Protein AF-A0A6F8EMM4-F1 (afdb_monomer)

Foldseek 3Di:
DWDWDFDFDDDDDDDDGDGDGPTAPPPHPLLDCPDPPDLSVLVNVVVVCVVPDDLVQAAEAAEDQDPLCPSVPVCLVVLDPVRPSYVVSDHHHDQVVLLVVLVVLLVLLVCCVPPQCVVPPDLVRSQVPDPDRHGDYHYRYDDLVSHDPSSVVSVVSNVVSVD

Secondary structure (DSSP, 8-state):
-EEEEE-----SS-------EEEEESS-GGGS---TTSTHHHHHHHHHHHHHS-GGGEEEEEEESSSTTSTTTTGGGT--TT-TTBGGGS-B-SHHHHHHHHHHHHHHHHHIIIIISTT-SSHHHHHHH-SSPPPEEEEEEE-GGG--HHHHHHHHHHHTTT-

Radius of gyration: 20.13 Å; Cα contacts (8 Å, |Δi|>4): 191; chains: 1; bounding box: 43×48×57 Å

Mean predicted aligned error: 11.65 Å

Solvent-accessible surface area (backbone atoms only — not comparable to full-atom values): 9804 Å² total; per-residue (Å²): 102,71,45,70,49,83,60,87,85,87,80,81,96,69,98,68,90,72,79,57,67,46,73,39,63,39,74,48,74,77,59,55,87,85,53,88,88,44,60,61,38,62,46,23,51,49,53,50,48,65,74,74,47,65,61,94,44,35,36,36,42,42,36,21,52,72,57,78,34,58,63,52,48,72,50,64,79,62,56,42,92,90,42,74,36,34,48,91,59,50,67,36,45,50,68,68,59,44,28,50,53,34,44,53,52,36,53,51,53,52,51,41,55,69,69,68,38,62,93,42,95,45,71,66,62,42,42,76,75,40,96,78,57,77,60,49,75,45,82,45,78,42,45,76,91,65,51,48,74,69,32,47,52,30,47,54,58,42,53,69,73,77,114

Sequence (163 aa):
MSCGLLEIKGKNGANMDFCLPKVYPFPPKSLYIEHEKDGQFLREMLMRLLSSTPLVQLEVILVDALSLGGIFNLVRRILDKDNDFIYQQKILTESEEIKEALKYLYEYLKVNLQEKLAGFKDFAHYNEIKEDPLPLKALFLSGVDALSSDALYYLEKNHAFWL

Structure (mmCIF, N/CA/C/O backbone):
data_AF-A0A6F8EMM4-F1
#
_entry.id   AF-A0A6F8EMM4-F1
#
loop_
_atom_site.group_PDB
_atom_site.id
_atom_site.type_symbol
_atom_site.label_atom_id
_atom_site.label_alt_id
_atom_site.label_comp_id
_atom_site.label_asym_id
_atom_site.label_entity_id
_atom_site.label_seq_id
_atom_site.pdbx_PDB_ins_code
_atom_site.Cartn_x
_atom_site.Cartn_y
_atom_site.Cartn_z
_atom_site.occupancy
_atom_site.B_iso_or_equiv
_atom_site.auth_seq_id
_atom_site.auth_comp_id
_atom_site.auth_asym_id
_atom_site.auth_atom_id
_atom_site.pdbx_PDB_model_num
ATOM 1 N N . MET A 1 1 ? -2.520 -26.632 -0.656 1.00 45.53 1 MET A N 1
ATOM 2 C CA . MET A 1 1 ? -3.964 -26.759 -0.954 1.00 45.53 1 MET A CA 1
ATOM 3 C C . MET A 1 1 ? -4.124 -26.700 -2.468 1.00 45.53 1 MET A C 1
ATOM 5 O O . MET A 1 1 ? -3.204 -26.260 -3.142 1.00 45.53 1 MET A O 1
ATOM 9 N N . SER A 1 2 ? -5.212 -27.185 -3.049 1.00 40.25 2 SER A N 1
ATOM 10 C CA . SER A 1 2 ? -5.441 -27.065 -4.492 1.00 40.25 2 SER A CA 1
ATOM 11 C C . SER A 1 2 ? -6.771 -26.375 -4.737 1.00 40.25 2 SER A C 1
ATOM 13 O O . SER A 1 2 ? -7.743 -26.640 -4.036 1.00 40.25 2 SER A O 1
ATOM 15 N N . CYS A 1 3 ? -6.795 -25.458 -5.702 1.00 45.66 3 CYS A N 1
ATOM 16 C CA . CYS A 1 3 ? -8.007 -24.749 -6.090 1.00 45.66 3 CYS A CA 1
ATOM 17 C C . CYS A 1 3 ? -8.440 -25.252 -7.470 1.00 45.66 3 CYS A C 1
ATOM 19 O O . CYS A 1 3 ? -7.611 -25.388 -8.374 1.00 45.66 3 CYS A O 1
ATOM 21 N N . GLY A 1 4 ? -9.718 -25.594 -7.611 1.00 46.16 4 GLY A N 1
ATOM 22 C CA . GLY A 1 4 ? -10.294 -26.060 -8.867 1.00 46.16 4 GLY A CA 1
ATOM 23 C C . GLY A 1 4 ? -10.897 -24.896 -9.641 1.00 46.16 4 GLY A C 1
ATOM 24 O O . GLY A 1 4 ? -11.752 -24.194 -9.111 1.00 46.16 4 GLY A O 1
ATOM 25 N N . LEU A 1 5 ? -10.486 -24.707 -10.894 1.00 51.66 5 LEU A N 1
ATOM 26 C CA . LEU A 1 5 ? -11.184 -23.829 -11.837 1.00 51.66 5 LEU A CA 1
ATOM 27 C C . LEU A 1 5 ? -11.939 -24.684 -12.859 1.00 51.66 5 LEU A C 1
ATOM 29 O O . LEU A 1 5 ? -11.403 -25.664 -13.384 1.00 51.66 5 LEU A O 1
ATOM 33 N N . LEU A 1 6 ? -13.190 -24.306 -13.122 1.00 51.50 6 LEU A N 1
ATOM 34 C CA . LEU A 1 6 ? -14.046 -24.911 -14.140 1.00 51.50 6 LEU A CA 1
ATOM 35 C C . LEU A 1 6 ? -13.777 -24.237 -15.487 1.00 51.50 6 LEU A C 1
ATOM 37 O O . LEU A 1 6 ? -14.054 -23.054 -15.663 1.00 51.50 6 LEU A O 1
ATOM 41 N N . GLU A 1 7 ? -13.232 -24.990 -16.440 1.00 51.50 7 GLU A N 1
ATOM 42 C CA . GLU A 1 7 ? -13.067 -24.540 -17.823 1.00 51.50 7 GLU A CA 1
ATOM 43 C C . GLU A 1 7 ? -14.179 -25.150 -18.684 1.00 51.50 7 GLU A C 1
ATOM 45 O O . GLU A 1 7 ? -14.263 -26.369 -18.823 1.00 51.50 7 GLU A O 1
ATOM 50 N N . ILE A 1 8 ? -15.027 -24.307 -19.277 1.00 56.25 8 ILE A N 1
ATOM 51 C CA . ILE A 1 8 ? -16.090 -24.746 -20.188 1.00 56.25 8 ILE A CA 1
ATOM 52 C C . ILE A 1 8 ? -15.510 -24.782 -21.606 1.00 56.25 8 ILE A C 1
ATOM 54 O O . ILE A 1 8 ? -15.295 -23.740 -22.226 1.00 56.25 8 ILE A O 1
ATOM 58 N N . LYS A 1 9 ? -15.240 -25.979 -22.137 1.00 54.12 9 LYS A N 1
ATOM 59 C CA . LYS A 1 9 ? -14.838 -26.161 -23.541 1.00 54.12 9 LYS A CA 1
ATOM 60 C C . LYS A 1 9 ? -16.020 -26.620 -24.384 1.00 54.12 9 LYS A C 1
ATOM 62 O O . LYS A 1 9 ? -16.271 -27.811 -24.507 1.00 54.12 9 LYS A O 1
ATOM 67 N N . GLY A 1 10 ? -16.689 -25.676 -25.037 1.00 54.97 10 GLY A N 1
ATOM 68 C CA . GLY A 1 10 ? -17.642 -25.986 -26.100 1.00 54.97 10 GLY A CA 1
ATOM 69 C C . GLY A 1 10 ? -16.978 -25.910 -27.472 1.00 54.97 10 GLY A C 1
ATOM 70 O O . GLY A 1 10 ? -16.701 -24.81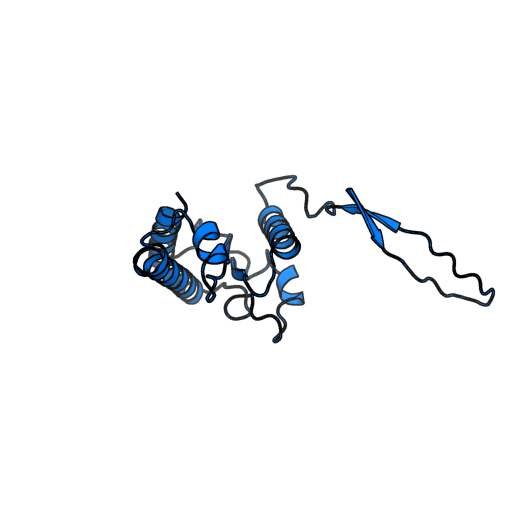0 -27.942 1.00 54.97 10 GLY A O 1
ATOM 71 N N . LYS A 1 11 ? -16.759 -27.048 -28.145 1.00 55.94 11 LYS A N 1
ATOM 72 C CA . LYS A 1 11 ? -16.670 -27.093 -29.615 1.00 55.94 11 LYS A CA 1
ATOM 73 C C . LYS A 1 11 ? -17.229 -28.406 -30.168 1.00 55.94 11 LYS A C 1
ATOM 75 O O . LYS A 1 11 ? -16.683 -29.473 -29.925 1.00 55.94 11 LYS A O 1
ATOM 80 N N . ASN A 1 12 ? -18.247 -28.236 -31.011 1.00 55.06 12 ASN A N 1
ATOM 81 C CA . ASN A 1 12 ? -18.738 -29.150 -32.043 1.00 55.06 12 ASN A CA 1
ATOM 82 C C . ASN A 1 12 ? -19.562 -30.369 -31.579 1.00 55.06 12 ASN A C 1
ATOM 84 O O . ASN A 1 12 ? -19.081 -31.494 -31.533 1.00 55.06 12 ASN A O 1
ATOM 88 N N . GLY A 1 13 ? -20.868 -30.141 -31.398 1.00 51.94 13 GLY A N 1
ATOM 89 C CA . GLY A 1 13 ? -21.909 -31.036 -31.932 1.00 51.94 13 GLY A CA 1
ATOM 90 C C . GLY A 1 13 ? -22.250 -32.330 -31.184 1.00 51.94 13 GLY A C 1
ATOM 91 O O . GLY A 1 13 ? -23.191 -32.999 -31.596 1.00 51.94 13 GLY A O 1
ATOM 92 N N . ALA A 1 14 ? -21.575 -32.671 -30.088 1.00 52.19 14 ALA A N 1
ATOM 93 C CA . ALA A 1 14 ? -21.990 -33.748 -29.187 1.00 52.19 14 ALA A CA 1
ATOM 94 C C . ALA A 1 14 ? -22.045 -33.198 -27.758 1.00 52.19 14 ALA A C 1
ATOM 96 O O . ALA A 1 14 ? -21.020 -32.948 -27.129 1.00 52.19 14 ALA A O 1
ATOM 97 N N . ASN A 1 15 ? -23.261 -32.922 -27.292 1.00 53.12 15 ASN A N 1
ATOM 98 C CA . ASN A 1 15 ? -23.530 -32.176 -26.069 1.00 53.12 15 ASN A CA 1
ATOM 99 C C . ASN A 1 15 ? -23.360 -33.082 -24.835 1.00 53.12 15 ASN A C 1
ATOM 101 O O . ASN A 1 15 ? -24.322 -33.675 -24.355 1.00 53.12 15 ASN A O 1
ATOM 105 N N . MET A 1 16 ? -22.127 -33.229 -24.350 1.00 50.28 16 MET A N 1
ATOM 106 C CA . MET A 1 16 ? -21.860 -33.654 -22.976 1.00 50.28 16 MET A CA 1
ATOM 107 C C . MET A 1 16 ? -20.830 -32.708 -22.362 1.00 50.28 16 MET A C 1
ATOM 109 O O . MET A 1 16 ? -19.656 -32.721 -22.734 1.00 50.28 16 MET A O 1
ATOM 113 N N . ASP A 1 17 ? -21.297 -31.878 -21.431 1.00 49.81 17 ASP A N 1
ATOM 114 C CA . ASP A 1 17 ? -20.483 -30.939 -20.665 1.00 49.81 17 ASP A CA 1
ATOM 115 C C . ASP A 1 17 ? -19.593 -31.708 -19.681 1.00 49.81 17 ASP A C 1
ATOM 117 O O . ASP A 1 17 ? -19.979 -32.014 -18.552 1.00 49.81 17 ASP A O 1
ATOM 121 N N . PHE A 1 18 ? -18.381 -32.063 -20.109 1.00 51.72 18 PHE A N 1
ATOM 122 C CA . PHE A 1 18 ? -17.392 -32.644 -19.207 1.00 51.72 18 PHE A CA 1
ATOM 123 C C . PHE A 1 18 ? -16.663 -31.541 -18.441 1.00 51.72 18 PHE A C 1
ATOM 125 O O . PHE A 1 18 ? -15.698 -30.940 -18.915 1.00 51.72 18 PHE A O 1
ATOM 132 N N . CYS A 1 19 ? -17.117 -31.312 -17.212 1.00 54.72 19 CYS A N 1
ATOM 133 C CA . CYS A 1 19 ? -16.437 -30.496 -16.216 1.00 54.72 19 CYS A CA 1
ATOM 134 C C . CYS A 1 19 ? -15.195 -31.235 -15.701 1.00 54.72 19 CYS A C 1
ATOM 136 O O . CYS A 1 19 ? -15.283 -32.017 -14.755 1.00 54.72 19 CYS A O 1
ATOM 138 N N . LEU A 1 20 ? -14.029 -31.003 -16.307 1.00 56.25 20 LEU A N 1
ATOM 139 C CA . LEU A 1 20 ? -12.764 -31.447 -15.721 1.00 56.25 20 LEU A CA 1
ATOM 140 C C . LEU A 1 20 ? -12.261 -30.362 -14.760 1.00 56.25 20 LEU A C 1
ATOM 142 O O . LEU A 1 20 ? -11.839 -29.304 -15.234 1.00 56.25 20 LEU A O 1
ATOM 146 N N . PRO A 1 21 ? -12.286 -30.581 -13.430 1.00 52.94 21 PRO A N 1
ATOM 147 C CA . PRO A 1 21 ? -11.682 -29.643 -12.499 1.00 52.94 21 PRO A CA 1
ATOM 148 C C . PRO A 1 21 ? -10.183 -29.588 -12.784 1.00 52.94 21 PRO A C 1
ATOM 150 O O . PRO A 1 21 ? -9.441 -30.535 -12.508 1.00 52.94 21 PRO A O 1
ATOM 153 N N . LYS A 1 22 ? -9.718 -28.471 -13.350 1.00 58.16 22 LYS A N 1
ATOM 154 C CA . LYS A 1 22 ? -8.286 -28.215 -13.430 1.00 58.16 22 LYS A CA 1
ATOM 155 C C . LYS A 1 22 ? -7.817 -27.861 -12.033 1.00 58.16 22 LYS A C 1
ATOM 157 O O . LYS A 1 22 ? -8.114 -26.790 -11.510 1.00 58.16 22 LYS A O 1
ATOM 162 N N . VAL A 1 23 ? -7.117 -28.814 -11.434 1.00 55.19 23 VAL A N 1
ATOM 163 C CA . VAL A 1 23 ? -6.464 -28.666 -10.141 1.00 55.19 23 VAL A CA 1
ATOM 164 C C . VAL A 1 23 ? -5.267 -27.746 -10.346 1.00 55.19 23 VAL A C 1
ATOM 166 O O . VAL A 1 23 ? -4.234 -28.165 -10.868 1.00 55.19 23 VAL A O 1
ATOM 169 N N . TYR A 1 24 ? -5.409 -26.481 -9.959 1.00 53.78 24 TYR A N 1
ATOM 170 C CA . TYR A 1 24 ? -4.274 -25.577 -9.886 1.00 53.78 24 TYR A CA 1
ATOM 171 C C . TYR A 1 24 ? -3.621 -25.723 -8.508 1.00 53.78 24 TYR A C 1
ATOM 173 O O . TYR A 1 24 ? -4.325 -25.695 -7.488 1.00 53.78 24 TYR A O 1
ATOM 181 N N . PRO A 1 25 ? -2.287 -25.892 -8.442 1.00 55.22 25 PRO A N 1
ATOM 182 C CA . PRO A 1 25 ? -1.585 -25.778 -7.176 1.00 55.22 25 PRO A CA 1
ATOM 183 C C . PRO A 1 25 ? -1.859 -24.380 -6.618 1.00 55.22 25 PRO A C 1
ATOM 185 O O . PRO A 1 25 ? -1.636 -23.383 -7.308 1.00 55.22 25 PRO A O 1
ATOM 188 N N . PHE A 1 26 ? -2.416 -24.328 -5.406 1.00 49.25 26 PHE A N 1
ATOM 189 C CA . PHE A 1 26 ? -2.668 -23.084 -4.699 1.00 49.25 26 PHE A CA 1
ATOM 190 C C . PHE A 1 26 ? -1.830 -23.045 -3.413 1.00 49.25 26 PHE A C 1
ATOM 192 O O . PHE A 1 26 ? -1.926 -23.951 -2.571 1.00 49.25 26 PHE A O 1
ATOM 199 N N . PRO A 1 27 ? -1.025 -21.998 -3.219 1.00 58.34 27 PRO A N 1
ATOM 200 C CA . PRO A 1 27 ? -0.917 -20.795 -4.050 1.00 58.34 27 PRO A CA 1
ATOM 201 C C . PRO A 1 27 ? -0.207 -21.064 -5.410 1.00 58.34 27 PRO A C 1
ATOM 203 O O . PRO A 1 27 ? 0.567 -22.013 -5.489 1.00 58.34 27 PRO A O 1
ATOM 206 N N . PRO A 1 28 ? -0.492 -20.344 -6.520 1.00 60.66 28 PRO A N 1
ATOM 207 C CA . PRO A 1 28 ? 0.257 -20.492 -7.777 1.00 60.66 28 PRO A CA 1
ATOM 208 C C . PRO A 1 28 ? 1.769 -20.328 -7.576 1.00 60.66 28 PRO A C 1
ATOM 210 O O . PRO A 1 28 ? 2.194 -19.647 -6.653 1.00 60.66 28 PRO A O 1
ATOM 213 N N . LYS A 1 29 ? 2.599 -20.909 -8.457 1.00 57.59 29 LYS A N 1
ATOM 214 C CA . LYS A 1 29 ? 4.074 -20.828 -8.351 1.00 57.59 29 LYS A CA 1
ATOM 215 C C . LYS A 1 29 ? 4.601 -19.394 -8.185 1.00 57.59 29 LYS A C 1
ATOM 217 O O . LYS A 1 29 ? 5.515 -19.178 -7.413 1.00 57.59 29 LYS A O 1
ATOM 222 N N . SER A 1 30 ? 3.935 -18.415 -8.799 1.00 51.88 30 SER A N 1
ATOM 223 C CA . SER A 1 30 ? 4.191 -16.971 -8.644 1.00 51.88 30 SER A CA 1
ATOM 224 C C . SER A 1 30 ? 3.803 -16.379 -7.281 1.00 51.88 30 SER A C 1
ATOM 226 O O . SER A 1 30 ? 3.668 -15.172 -7.140 1.00 51.88 30 SER A O 1
ATOM 228 N N . LEU A 1 31 ? 3.441 -17.208 -6.317 1.00 49.66 31 LEU A N 1
ATOM 229 C CA . LEU A 1 31 ? 3.228 -16.839 -4.928 1.00 49.66 31 LEU A CA 1
ATOM 230 C C . LEU A 1 31 ? 4.194 -17.637 -4.047 1.00 49.66 31 LEU A C 1
ATOM 232 O O . LEU A 1 31 ? 3.968 -17.681 -2.845 1.00 49.66 31 LEU A O 1
ATOM 236 N N . TYR A 1 32 ? 5.217 -18.303 -4.592 1.00 52.19 32 TYR A N 1
ATOM 237 C CA . TYR A 1 32 ? 6.296 -18.932 -3.832 1.00 52.19 32 TYR A CA 1
ATOM 238 C C . TYR A 1 32 ? 7.578 -18.133 -4.031 1.00 52.19 32 TYR A C 1
ATOM 240 O O . TYR A 1 32 ? 8.097 -18.076 -5.137 1.00 52.19 32 TYR A O 1
ATOM 248 N N . ILE A 1 33 ? 8.110 -17.593 -2.935 1.00 50.88 33 ILE A N 1
ATOM 249 C CA . ILE A 1 33 ? 9.355 -16.827 -2.938 1.00 50.88 33 ILE A CA 1
ATOM 250 C C . ILE A 1 33 ? 10.516 -17.792 -3.197 1.00 50.88 33 ILE A C 1
ATOM 252 O O . ILE A 1 33 ? 10.934 -18.509 -2.289 1.00 50.88 33 ILE A O 1
ATOM 256 N N . GLU A 1 34 ? 11.014 -17.834 -4.432 1.00 50.47 34 GLU A N 1
ATOM 257 C CA . GLU A 1 34 ? 12.170 -18.665 -4.798 1.00 50.47 34 GLU A CA 1
ATOM 258 C C . GLU A 1 34 ? 13.501 -17.907 -4.605 1.00 50.47 34 GLU A C 1
ATOM 260 O O . GLU A 1 34 ? 14.490 -18.511 -4.190 1.00 50.47 34 GLU A O 1
ATOM 265 N N . HIS A 1 35 ? 13.522 -16.577 -4.794 1.00 53.38 35 HIS A N 1
ATOM 266 C CA . HIS A 1 35 ? 14.712 -15.730 -4.623 1.00 53.38 35 HIS A CA 1
ATOM 267 C C . HIS A 1 35 ? 14.362 -14.311 -4.124 1.00 53.38 35 HIS A C 1
ATOM 269 O O . HIS A 1 35 ? 13.546 -13.623 -4.729 1.00 53.38 35 HIS A O 1
ATOM 275 N N . GLU A 1 36 ? 15.024 -13.835 -3.058 1.00 54.00 36 GLU A N 1
ATOM 276 C CA . GLU A 1 36 ? 14.885 -12.454 -2.532 1.00 54.00 36 GLU A CA 1
ATOM 277 C C . GLU A 1 36 ? 15.496 -11.376 -3.445 1.00 54.00 36 GLU A C 1
ATOM 279 O O . GLU A 1 36 ? 15.253 -10.189 -3.250 1.00 54.00 36 GLU A O 1
ATOM 284 N N . LYS A 1 37 ? 16.320 -11.767 -4.426 1.00 55.50 37 LYS A N 1
ATOM 285 C CA . LYS A 1 37 ? 17.201 -10.834 -5.147 1.00 55.50 37 LYS A CA 1
ATOM 286 C C . LYS A 1 37 ? 16.568 -10.107 -6.333 1.00 55.50 37 LYS A C 1
ATOM 288 O O . LYS A 1 37 ? 17.181 -9.171 -6.833 1.00 55.50 37 LYS A O 1
ATOM 293 N N . ASP A 1 38 ? 15.360 -10.480 -6.748 1.00 59.22 38 ASP A N 1
ATOM 294 C CA . ASP A 1 38 ? 14.736 -9.936 -7.955 1.00 59.22 38 ASP A CA 1
ATOM 295 C C . ASP A 1 38 ? 13.413 -9.226 -7.657 1.00 59.22 38 ASP A C 1
ATOM 297 O O . ASP A 1 38 ? 12.680 -9.588 -6.737 1.00 59.22 38 ASP A O 1
ATOM 301 N N . GLY A 1 39 ? 13.035 -8.267 -8.515 1.00 64.81 39 GLY A N 1
ATOM 302 C CA . GLY A 1 39 ? 11.730 -7.585 -8.471 1.00 64.81 39 GLY A CA 1
ATOM 303 C C . GLY A 1 39 ? 10.520 -8.534 -8.532 1.00 64.81 39 GLY A C 1
ATOM 304 O O . GLY A 1 39 ? 9.394 -8.132 -8.232 1.00 64.81 39 GLY A O 1
ATOM 305 N N . GLN A 1 40 ? 10.749 -9.811 -8.857 1.00 73.94 40 GLN A N 1
ATOM 306 C CA . GLN A 1 40 ? 9.780 -10.885 -8.687 1.00 73.94 40 GLN A CA 1
ATOM 307 C C . GLN A 1 40 ? 9.292 -10.976 -7.233 1.00 73.94 40 GLN A C 1
ATOM 309 O O . GLN A 1 40 ? 8.085 -10.985 -7.033 1.00 73.94 40 GLN A O 1
ATOM 314 N N . PHE A 1 41 ? 10.168 -10.919 -6.226 1.00 79.06 41 PHE A N 1
ATOM 315 C CA . PHE A 1 41 ? 9.786 -11.005 -4.810 1.00 79.06 41 PHE A CA 1
ATOM 316 C C . PHE A 1 41 ? 8.702 -9.989 -4.413 1.00 79.06 41 PHE A C 1
ATOM 318 O O . PHE A 1 41 ? 7.663 -10.362 -3.863 1.00 79.06 41 PHE A O 1
ATOM 325 N N . LEU A 1 42 ? 8.906 -8.708 -4.748 1.00 80.00 42 LEU A N 1
ATOM 326 C CA . LEU A 1 42 ? 7.951 -7.633 -4.448 1.00 80.00 42 LEU A CA 1
ATOM 327 C C . LEU A 1 42 ? 6.595 -7.879 -5.114 1.00 80.00 42 LEU A C 1
ATOM 329 O O . LEU A 1 42 ? 5.546 -7.668 -4.505 1.00 80.00 42 LEU A O 1
ATOM 333 N N . ARG A 1 43 ? 6.611 -8.376 -6.353 1.00 78.75 43 ARG A N 1
ATOM 334 C CA . ARG A 1 43 ? 5.399 -8.742 -7.086 1.00 78.75 43 ARG A CA 1
ATOM 335 C C . ARG A 1 43 ? 4.660 -9.901 -6.417 1.00 78.75 43 ARG A C 1
ATOM 337 O O . ARG A 1 43 ? 3.438 -9.847 -6.309 1.00 78.75 43 ARG A O 1
ATOM 344 N N . GLU A 1 44 ? 5.358 -10.944 -5.985 1.00 79.94 44 GLU A N 1
ATOM 345 C CA . GLU A 1 44 ? 4.720 -12.095 -5.335 1.00 79.94 44 GLU A CA 1
ATOM 346 C C . GLU A 1 44 ? 4.126 -11.716 -3.977 1.00 79.94 44 GLU A C 1
ATOM 348 O O . GLU A 1 44 ? 2.997 -12.100 -3.667 1.00 79.94 44 GLU A O 1
ATOM 353 N N . MET A 1 45 ? 4.842 -10.902 -3.198 1.00 83.44 45 MET A N 1
ATOM 354 C CA . MET A 1 45 ? 4.362 -10.371 -1.921 1.00 83.44 45 MET A CA 1
ATOM 355 C C . MET A 1 45 ? 3.116 -9.502 -2.090 1.00 83.44 45 MET A C 1
ATOM 357 O O . MET A 1 45 ? 2.158 -9.661 -1.332 1.00 83.44 45 MET A O 1
ATOM 361 N N . LEU A 1 46 ? 3.084 -8.650 -3.118 1.00 85.88 46 LEU A N 1
ATOM 362 C CA . LEU A 1 46 ? 1.898 -7.864 -3.442 1.00 85.88 46 LEU A CA 1
ATOM 363 C C . LEU A 1 46 ? 0.706 -8.773 -3.744 1.00 85.88 46 LEU A C 1
ATOM 365 O O . LEU A 1 46 ? -0.367 -8.599 -3.175 1.00 85.88 46 LEU A O 1
ATOM 369 N N . MET A 1 47 ? 0.894 -9.787 -4.588 1.00 84.81 47 MET A N 1
ATOM 370 C CA . MET A 1 47 ? -0.191 -10.708 -4.929 1.00 84.81 47 MET A CA 1
ATOM 371 C C . MET A 1 47 ? -0.681 -11.509 -3.713 1.00 84.81 47 MET A C 1
ATOM 373 O O . MET A 1 47 ? -1.886 -11.725 -3.577 1.00 84.81 47 MET A O 1
ATOM 377 N N . ARG A 1 48 ? 0.215 -11.915 -2.801 1.00 83.88 48 ARG A N 1
ATOM 378 C CA . ARG A 1 48 ? -0.172 -12.564 -1.535 1.00 83.88 48 ARG A CA 1
ATOM 379 C C . ARG A 1 48 ? -1.029 -11.639 -0.675 1.00 83.88 48 ARG A C 1
ATOM 381 O O . ARG A 1 48 ? -2.081 -12.075 -0.204 1.00 83.88 48 ARG A O 1
ATOM 388 N N . LEU A 1 49 ? -0.611 -10.383 -0.515 1.00 86.50 49 LEU A N 1
ATOM 389 C CA . LEU A 1 49 ? -1.344 -9.377 0.252 1.00 86.50 49 LEU A CA 1
ATOM 390 C C . LEU A 1 49 ? -2.755 -9.168 -0.311 1.00 86.50 49 LEU A C 1
ATOM 392 O O . LEU A 1 49 ? -3.730 -9.300 0.422 1.00 86.50 49 LEU A O 1
ATOM 396 N N . LEU A 1 50 ? -2.870 -8.954 -1.625 1.00 85.50 50 LEU A N 1
ATOM 397 C CA . LEU A 1 50 ? -4.161 -8.766 -2.297 1.00 85.50 50 LEU A CA 1
ATOM 398 C C . LEU A 1 50 ? -5.080 -9.992 -2.185 1.00 85.50 50 LEU A C 1
ATOM 400 O O . LEU A 1 50 ? -6.297 -9.850 -2.200 1.00 85.50 50 LEU A O 1
ATOM 404 N N . SER A 1 51 ? -4.515 -11.197 -2.067 1.00 84.81 51 SER A N 1
ATOM 405 C CA . SER A 1 51 ? -5.300 -12.426 -1.887 1.00 84.81 51 SER A CA 1
ATOM 406 C C . SER A 1 51 ? -5.747 -12.690 -0.444 1.00 84.81 51 SER A C 1
ATOM 408 O O . SER A 1 51 ? -6.651 -13.497 -0.239 1.00 84.81 51 SER A O 1
ATOM 410 N N . SER A 1 52 ? -5.113 -12.048 0.544 1.00 83.88 52 SER A N 1
ATOM 411 C CA . SER A 1 52 ? -5.298 -12.364 1.971 1.00 83.88 52 SER A CA 1
ATOM 412 C C . SER A 1 52 ? -6.001 -11.258 2.760 1.00 83.88 52 SER A C 1
ATOM 414 O O . SER A 1 52 ? -6.486 -11.522 3.858 1.00 83.88 52 SER A O 1
ATOM 416 N N . THR A 1 53 ? -6.066 -10.040 2.218 1.00 82.00 53 THR A N 1
ATOM 417 C CA . THR A 1 53 ? -6.580 -8.861 2.923 1.00 82.00 53 THR A CA 1
ATOM 418 C C . THR A 1 53 ? -7.796 -8.279 2.197 1.00 82.00 53 THR A C 1
ATOM 420 O O . THR A 1 53 ? -7.746 -8.119 0.975 1.00 82.00 53 THR A O 1
ATOM 423 N N . PRO A 1 54 ? -8.883 -7.918 2.908 1.00 84.38 54 PRO A N 1
ATOM 424 C CA . PRO A 1 54 ? -10.002 -7.196 2.308 1.00 84.38 54 PRO A CA 1
ATOM 425 C C . PRO A 1 54 ? -9.546 -5.861 1.703 1.00 84.38 54 PRO A C 1
ATOM 427 O O . PRO A 1 54 ? -8.974 -5.028 2.404 1.00 84.38 54 PRO A O 1
ATOM 430 N N . LEU A 1 55 ? -9.838 -5.633 0.418 1.00 83.81 55 LEU A N 1
ATOM 431 C CA . LEU A 1 55 ? -9.382 -4.435 -0.306 1.00 83.81 55 LEU A CA 1
ATOM 432 C C . LEU A 1 55 ? -9.942 -3.129 0.277 1.00 83.81 55 LEU A C 1
ATOM 434 O O . LEU A 1 55 ? -9.258 -2.117 0.259 1.00 83.81 55 LEU A O 1
ATOM 438 N N . VAL A 1 56 ? -11.138 -3.173 0.873 1.00 82.81 56 VAL A N 1
ATOM 439 C CA . VAL A 1 56 ? -11.801 -2.014 1.506 1.00 82.81 56 VAL A CA 1
ATOM 440 C C . VAL A 1 56 ? -10.995 -1.447 2.684 1.00 82.81 56 VAL A C 1
ATOM 442 O O . VAL A 1 56 ? -11.122 -0.277 3.023 1.00 82.81 56 VAL A O 1
ATOM 445 N N . GLN A 1 57 ? -10.168 -2.274 3.328 1.00 81.62 57 GLN A N 1
ATOM 446 C CA . GLN A 1 57 ? -9.348 -1.882 4.478 1.00 81.62 57 GLN A CA 1
ATOM 447 C C . GLN A 1 57 ? -7.864 -1.791 4.125 1.00 81.62 57 GLN A C 1
ATOM 449 O O . GLN A 1 57 ? -7.031 -1.727 5.025 1.00 81.62 57 GLN A O 1
ATOM 454 N N . LEU A 1 58 ? -7.514 -1.824 2.842 1.00 88.88 58 LEU A N 1
ATOM 455 C CA . LEU A 1 58 ? -6.137 -1.830 2.385 1.00 88.88 58 LEU A CA 1
ATOM 456 C C . LEU A 1 58 ? -5.862 -0.567 1.574 1.00 88.88 58 LEU A C 1
ATOM 458 O O . LEU A 1 58 ? -6.630 -0.208 0.693 1.00 88.88 58 LEU A O 1
ATOM 462 N N . GLU A 1 59 ? -4.726 0.067 1.828 1.00 91.62 59 GLU A N 1
ATOM 463 C CA . GLU A 1 59 ? -4.151 1.042 0.911 1.00 91.62 59 GLU A CA 1
ATOM 464 C C . GLU A 1 59 ? -2.718 0.627 0.577 1.00 91.62 59 GLU A C 1
ATOM 466 O O . GLU A 1 59 ? -1.885 0.423 1.461 1.00 91.62 59 GLU A O 1
ATOM 471 N N . VAL A 1 60 ? -2.421 0.485 -0.708 1.00 92.56 60 VAL A N 1
ATOM 472 C CA . VAL A 1 60 ? -1.124 0.058 -1.218 1.00 92.56 60 VAL A CA 1
ATOM 473 C C . VAL A 1 60 ? -0.429 1.240 -1.879 1.00 92.56 60 VAL A C 1
ATOM 475 O O . VAL A 1 60 ? -0.931 1.817 -2.843 1.00 92.56 60 VAL A O 1
ATOM 478 N N . ILE A 1 61 ? 0.764 1.563 -1.390 1.00 93.00 61 ILE A N 1
ATOM 479 C CA . ILE A 1 61 ? 1.668 2.548 -1.979 1.00 93.00 61 ILE A CA 1
ATOM 480 C C . ILE A 1 61 ? 2.741 1.779 -2.748 1.00 93.00 61 ILE A C 1
ATOM 482 O O . ILE A 1 61 ? 3.489 0.991 -2.168 1.00 93.00 61 ILE A O 1
ATOM 486 N N . LEU A 1 62 ? 2.811 1.998 -4.060 1.00 92.31 62 LEU A N 1
ATOM 487 C CA . LEU A 1 62 ? 3.750 1.318 -4.950 1.00 92.31 62 LEU A CA 1
ATOM 488 C C . LEU A 1 62 ? 4.800 2.307 -5.435 1.00 92.31 62 LEU A C 1
ATOM 490 O O . LEU A 1 62 ? 4.462 3.271 -6.118 1.00 92.31 62 LEU A O 1
ATOM 494 N N . VAL A 1 63 ? 6.062 2.047 -5.117 1.00 90.25 63 VAL A N 1
ATOM 495 C CA . VAL A 1 63 ? 7.196 2.887 -5.497 1.00 90.25 63 VAL A CA 1
ATOM 496 C C . VAL A 1 63 ? 8.202 2.082 -6.305 1.00 90.25 63 VAL A C 1
ATOM 498 O O . VAL A 1 63 ? 8.687 1.039 -5.867 1.00 90.25 63 VAL A O 1
ATOM 501 N N . ASP A 1 64 ? 8.557 2.607 -7.470 1.00 88.38 64 ASP A N 1
ATOM 502 C CA . ASP A 1 64 ? 9.554 2.041 -8.367 1.00 88.38 64 ASP A CA 1
ATOM 503 C C . ASP A 1 64 ? 10.488 3.144 -8.873 1.00 88.38 64 ASP A C 1
ATOM 505 O O . ASP A 1 64 ? 10.275 3.731 -9.934 1.00 88.38 64 ASP A O 1
ATOM 509 N N . ALA A 1 65 ? 11.528 3.428 -8.086 1.00 85.19 65 ALA A N 1
ATOM 510 C CA . ALA A 1 65 ? 12.452 4.531 -8.345 1.00 85.19 65 ALA A CA 1
ATOM 511 C C . ALA A 1 65 ? 13.465 4.245 -9.472 1.00 85.19 65 ALA A C 1
ATOM 513 O O . ALA A 1 65 ? 14.123 5.162 -9.955 1.00 85.19 65 ALA A O 1
ATOM 514 N N . LEU A 1 66 ? 13.618 2.982 -9.892 1.00 83.56 66 LEU A N 1
ATOM 515 C CA . LEU A 1 66 ? 14.677 2.564 -10.822 1.00 83.56 66 LEU A CA 1
ATOM 516 C C . LEU A 1 66 ? 14.161 2.109 -12.186 1.00 83.56 66 LEU A C 1
ATOM 518 O O . LEU A 1 66 ? 14.841 2.311 -13.189 1.00 83.56 66 LEU A O 1
ATOM 522 N N . SER A 1 67 ? 12.993 1.464 -12.245 1.00 80.38 67 SER A N 1
ATOM 523 C CA . SER A 1 67 ? 12.546 0.763 -13.455 1.00 80.38 67 SER A CA 1
ATOM 524 C C . SER A 1 67 ? 11.294 1.358 -14.101 1.00 80.38 67 SER A C 1
ATOM 526 O O . SER A 1 67 ? 10.658 0.705 -14.928 1.00 80.38 67 SER A O 1
ATOM 528 N N . LEU A 1 68 ? 10.943 2.605 -13.754 1.00 80.75 68 LEU A N 1
ATOM 529 C CA . LEU A 1 68 ? 9.799 3.343 -14.314 1.00 80.75 68 LEU A CA 1
ATOM 530 C C . LEU A 1 68 ? 8.471 2.560 -14.214 1.00 80.75 68 LEU A C 1
ATOM 532 O O . LEU A 1 68 ? 7.620 2.579 -15.112 1.00 80.75 68 LEU A O 1
ATOM 536 N N . GLY A 1 69 ? 8.289 1.827 -13.116 1.00 79.00 69 GLY A N 1
ATOM 537 C CA . GLY A 1 69 ? 7.119 0.980 -12.880 1.00 79.00 69 GLY A CA 1
ATOM 538 C C . GLY A 1 69 ? 7.184 -0.392 -13.560 1.00 79.00 69 GLY A C 1
ATOM 539 O O . GLY A 1 69 ? 6.147 -1.046 -13.695 1.00 79.00 69 GLY A O 1
ATOM 540 N N . GLY A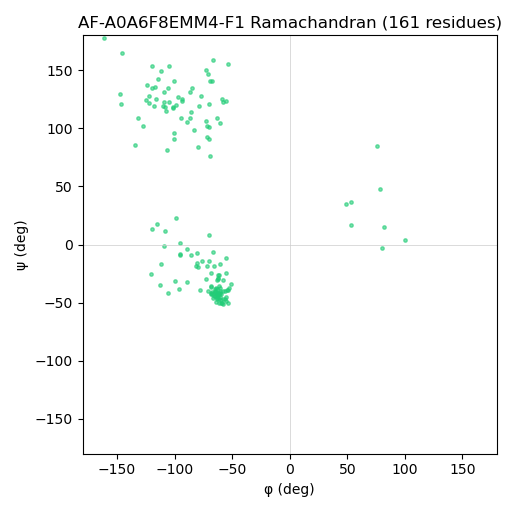 1 70 ? 8.360 -0.822 -14.025 1.00 81.81 70 GLY A N 1
ATOM 541 C CA . GLY A 1 70 ? 8.583 -2.126 -14.640 1.00 81.81 70 GLY A CA 1
ATOM 542 C C . GLY A 1 70 ? 8.331 -3.285 -13.677 1.00 81.81 70 GLY A C 1
ATOM 543 O O . GLY A 1 70 ? 7.721 -4.284 -14.068 1.00 81.81 70 GLY A O 1
ATOM 544 N N . ILE A 1 71 ? 8.705 -3.131 -12.405 1.00 79.31 71 ILE A N 1
ATOM 545 C CA . ILE A 1 71 ? 8.523 -4.168 -11.375 1.00 79.31 71 ILE A CA 1
ATOM 546 C C . ILE A 1 71 ? 7.037 -4.423 -11.117 1.00 79.31 71 ILE A C 1
ATOM 548 O O . ILE A 1 71 ? 6.590 -5.570 -11.041 1.00 79.31 71 ILE A O 1
ATOM 552 N N . PHE A 1 72 ? 6.247 -3.353 -11.077 1.00 83.25 72 PHE A N 1
ATOM 553 C CA . PHE A 1 72 ? 4.807 -3.410 -10.839 1.00 83.25 72 PHE A CA 1
ATOM 554 C C . PHE A 1 72 ? 3.982 -3.338 -12.128 1.00 83.25 72 PHE A C 1
ATOM 556 O O . PHE A 1 72 ? 2.801 -3.010 -12.084 1.00 83.25 72 PHE A O 1
ATOM 563 N N . ASN A 1 73 ? 4.541 -3.695 -13.289 1.00 82.00 73 ASN A N 1
ATOM 564 C CA . ASN A 1 73 ? 3.815 -3.619 -14.563 1.00 82.00 73 ASN A CA 1
ATOM 565 C C . ASN A 1 73 ? 2.514 -4.451 -14.564 1.00 82.00 73 ASN A C 1
ATOM 567 O O . ASN A 1 73 ? 1.525 -4.076 -15.187 1.00 82.00 73 ASN A O 1
ATOM 571 N N . LEU A 1 74 ? 2.472 -5.557 -13.811 1.00 78.56 74 LEU A N 1
ATOM 572 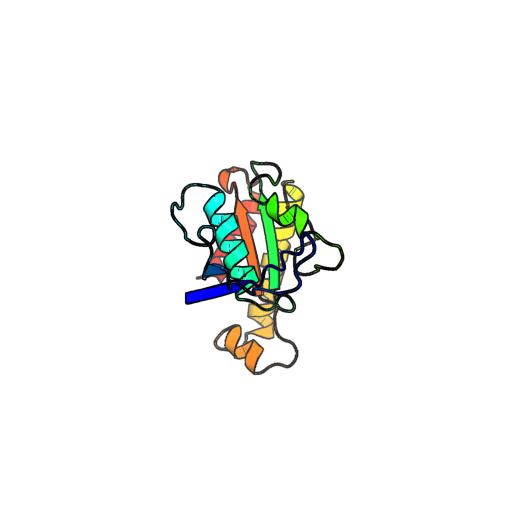C CA . LEU A 1 74 ? 1.224 -6.295 -13.599 1.00 78.56 74 LEU A CA 1
ATOM 573 C C . LEU A 1 74 ? 0.123 -5.432 -12.984 1.00 78.56 74 LEU A C 1
ATOM 575 O O . LEU A 1 74 ? -1.036 -5.561 -13.373 1.00 78.56 74 LEU A O 1
ATOM 579 N N . VAL A 1 75 ? 0.494 -4.570 -12.037 1.00 79.69 75 VAL A N 1
ATOM 580 C CA . VAL A 1 75 ? -0.452 -3.728 -11.314 1.00 79.69 75 VAL A CA 1
ATOM 581 C C . VAL A 1 75 ? -1.142 -2.766 -12.262 1.00 79.69 75 VAL A C 1
ATOM 583 O O . VAL A 1 75 ? -2.321 -2.502 -12.096 1.00 79.69 75 VAL A O 1
ATOM 586 N N . ARG A 1 76 ? -0.477 -2.334 -13.338 1.00 81.25 76 ARG A N 1
ATOM 587 C CA . ARG A 1 76 ? -1.096 -1.474 -14.356 1.00 81.25 76 ARG A CA 1
ATOM 588 C C . ARG A 1 76 ? -2.375 -2.061 -14.959 1.00 81.25 76 ARG A C 1
ATOM 590 O O . ARG A 1 76 ? -3.203 -1.305 -15.441 1.00 81.25 76 ARG A O 1
ATOM 597 N N . ARG A 1 77 ? -2.550 -3.388 -14.927 1.00 79.88 77 ARG A N 1
ATOM 598 C CA . ARG A 1 77 ? -3.781 -4.057 -15.385 1.00 79.88 77 ARG A CA 1
ATOM 599 C C . ARG A 1 77 ? -4.920 -4.014 -14.366 1.00 79.88 77 ARG A C 1
ATOM 601 O O . ARG A 1 77 ? -6.054 -4.258 -14.749 1.00 79.88 77 ARG A O 1
ATOM 608 N N . ILE A 1 78 ? -4.604 -3.764 -13.097 1.00 77.12 78 ILE A N 1
ATOM 609 C CA . ILE A 1 78 ? -5.562 -3.619 -11.992 1.00 77.12 78 ILE A CA 1
ATOM 610 C C . ILE A 1 78 ? -5.660 -2.168 -11.495 1.00 77.12 78 ILE A C 1
ATOM 612 O O . ILE A 1 78 ? -6.460 -1.898 -10.608 1.00 77.12 78 ILE A O 1
ATOM 616 N N . LEU A 1 79 ? -4.884 -1.233 -12.060 1.00 76.38 79 LEU A N 1
ATOM 617 C CA . LEU A 1 79 ? -5.100 0.210 -11.928 1.00 76.38 79 LEU A CA 1
ATOM 618 C C . LEU A 1 79 ? -6.369 0.577 -12.710 1.00 76.38 79 LEU A C 1
ATOM 620 O O . LEU A 1 79 ? -6.302 1.059 -13.839 1.00 76.38 79 LEU A O 1
ATOM 624 N N . ASP A 1 80 ? -7.521 0.264 -12.129 1.00 74.75 80 ASP A N 1
ATOM 625 C CA . ASP A 1 80 ? -8.833 0.677 -12.616 1.00 74.75 80 ASP A CA 1
ATOM 626 C C . ASP A 1 80 ? -9.363 1.800 -11.721 1.00 74.75 80 ASP A C 1
ATOM 628 O O . ASP A 1 80 ? -9.008 1.884 -10.545 1.00 74.75 80 ASP A O 1
ATOM 632 N N . LYS A 1 81 ? -10.224 2.661 -12.262 1.00 66.06 81 LYS A N 1
ATOM 633 C CA . LYS A 1 81 ? -10.797 3.794 -11.524 1.00 66.06 81 LYS A CA 1
ATOM 634 C C . LYS A 1 81 ? -11.628 3.353 -10.324 1.00 66.06 81 LYS A C 1
ATOM 636 O O . LYS A 1 81 ? -11.717 4.106 -9.359 1.00 66.06 81 LYS A O 1
ATOM 641 N N . ASP A 1 82 ? -12.174 2.143 -10.388 1.00 71.00 82 ASP A N 1
ATOM 642 C CA . ASP A 1 82 ? -12.977 1.535 -9.328 1.00 71.00 82 ASP A CA 1
ATOM 643 C C . ASP A 1 82 ? -12.118 0.919 -8.204 1.00 71.00 82 ASP A C 1
ATOM 645 O O . ASP A 1 82 ? -12.651 0.513 -7.175 1.00 71.00 82 ASP A O 1
ATOM 649 N N . ASN A 1 83 ? -10.791 0.866 -8.375 1.00 75.56 83 ASN A N 1
ATOM 650 C CA . ASN A 1 83 ? -9.849 0.346 -7.386 1.00 75.56 83 ASN A CA 1
ATOM 651 C C . ASN A 1 83 ? -9.184 1.509 -6.634 1.00 75.56 83 ASN A C 1
ATOM 653 O O . ASN A 1 83 ? -8.144 2.035 -7.035 1.00 75.56 83 ASN A O 1
ATOM 657 N N . ASP A 1 84 ? -9.797 1.916 -5.527 1.00 83.94 84 ASP A N 1
ATOM 658 C CA . ASP A 1 84 ? -9.335 2.993 -4.642 1.00 83.94 84 ASP A CA 1
ATOM 659 C C . ASP A 1 84 ? -8.232 2.562 -3.659 1.00 83.94 84 ASP A C 1
ATOM 661 O O . ASP A 1 84 ? -7.505 3.406 -3.139 1.00 83.94 84 ASP A O 1
ATOM 665 N N . PHE A 1 85 ? -8.034 1.255 -3.473 1.00 87.50 85 PHE A N 1
ATOM 666 C CA . PHE A 1 85 ? -7.014 0.697 -2.580 1.00 87.50 85 PHE A CA 1
ATOM 667 C C . PHE A 1 85 ? -5.564 0.955 -3.028 1.00 87.50 85 PHE A C 1
ATOM 669 O O . PHE A 1 85 ? -4.638 0.596 -2.307 1.00 87.50 85 PHE A O 1
ATOM 676 N N . ILE A 1 86 ? -5.315 1.525 -4.213 1.00 89.38 86 ILE A N 1
ATOM 677 C CA . ILE A 1 86 ? -3.964 1.891 -4.665 1.00 89.38 86 ILE A CA 1
ATOM 678 C C . ILE A 1 86 ? -3.798 3.403 -4.565 1.00 89.38 86 ILE A C 1
ATOM 680 O O . ILE A 1 86 ? -4.526 4.164 -5.205 1.00 89.38 86 ILE A O 1
ATOM 684 N N . TYR A 1 87 ? -2.784 3.835 -3.816 1.00 88.25 87 TYR A N 1
ATOM 685 C CA . TYR A 1 87 ? -2.498 5.247 -3.593 1.00 88.25 87 TYR A CA 1
ATOM 686 C C . TYR A 1 87 ? -2.333 6.003 -4.917 1.00 88.25 87 TYR A C 1
ATOM 688 O O . TYR A 1 87 ? -1.517 5.639 -5.767 1.00 88.25 87 TYR A O 1
ATOM 696 N N . GLN A 1 88 ? -3.137 7.057 -5.092 1.00 87.62 88 GLN A N 1
ATOM 697 C CA . GLN A 1 88 ? -3.203 7.875 -6.312 1.00 87.62 88 GLN A CA 1
ATOM 698 C C . GLN A 1 88 ? -3.429 7.080 -7.616 1.00 87.62 88 GLN A C 1
ATOM 700 O O . GLN A 1 88 ? -3.184 7.612 -8.698 1.00 87.62 88 GLN A O 1
ATOM 705 N N . GLN A 1 89 ? -3.880 5.821 -7.533 1.00 88.31 89 GLN A N 1
ATOM 706 C CA . GLN A 1 89 ? -4.091 4.921 -8.672 1.00 88.31 89 GLN A CA 1
ATOM 707 C C . GLN A 1 89 ? -2.889 4.856 -9.631 1.00 88.31 89 GLN A C 1
ATOM 709 O O . GLN A 1 89 ? -3.048 4.719 -10.847 1.00 88.31 89 GLN A O 1
ATOM 714 N N . LYS A 1 90 ? -1.664 4.955 -9.101 1.00 90.31 90 LYS A N 1
ATOM 715 C CA . LYS A 1 90 ? -0.448 4.931 -9.919 1.00 90.31 90 LYS A CA 1
ATOM 716 C C . LYS A 1 90 ? 0.721 4.258 -9.216 1.00 90.31 90 LYS A C 1
ATOM 718 O O . LYS A 1 90 ? 0.725 4.048 -8.008 1.00 90.31 90 LYS A O 1
ATOM 723 N N . ILE A 1 91 ? 1.730 3.930 -10.015 1.00 90.94 91 ILE A N 1
ATOM 724 C CA . ILE A 1 91 ? 3.039 3.511 -9.521 1.00 90.94 91 ILE A CA 1
ATOM 725 C C . ILE A 1 91 ? 3.902 4.769 -9.465 1.00 90.94 91 ILE A C 1
ATOM 727 O O . ILE A 1 91 ? 4.045 5.454 -10.477 1.00 90.94 91 ILE A O 1
ATOM 731 N N . LEU A 1 92 ? 4.443 5.074 -8.291 1.00 92.38 92 LEU A N 1
ATOM 732 C CA . LEU A 1 92 ? 5.254 6.259 -8.046 1.00 92.38 92 LEU A CA 1
ATOM 733 C C . LEU A 1 92 ? 6.668 6.031 -8.580 1.00 92.38 92 LEU A C 1
ATOM 735 O O . LEU A 1 92 ? 7.364 5.116 -8.136 1.00 92.38 92 LEU A O 1
ATOM 739 N N . THR A 1 93 ? 7.080 6.859 -9.533 1.00 91.75 93 THR A N 1
ATOM 740 C CA . THR A 1 93 ? 8.415 6.800 -10.155 1.00 91.75 93 THR A CA 1
ATOM 741 C C . THR A 1 93 ? 9.195 8.095 -9.968 1.00 91.75 93 THR A C 1
ATOM 743 O O . THR A 1 93 ? 10.421 8.079 -9.973 1.00 91.75 93 THR A O 1
ATOM 746 N N . GLU A 1 94 ? 8.493 9.215 -9.785 1.00 91.94 94 GLU A N 1
ATOM 747 C CA . GLU A 1 94 ? 9.094 10.538 -9.640 1.00 91.94 94 GLU A CA 1
ATOM 748 C C . GLU A 1 94 ? 9.510 10.808 -8.193 1.00 91.94 94 GLU A C 1
ATOM 750 O O . GLU A 1 94 ? 8.739 10.599 -7.257 1.00 91.94 94 GLU A O 1
ATOM 755 N N . SER A 1 95 ? 10.722 11.334 -8.003 1.00 90.12 95 SER A N 1
ATOM 756 C CA . SER A 1 95 ? 11.318 11.540 -6.673 1.00 90.12 95 SER A CA 1
ATOM 757 C C . SER A 1 95 ? 10.456 12.406 -5.744 1.00 90.12 95 SER A C 1
ATOM 759 O O . SER A 1 95 ? 10.309 12.099 -4.559 1.00 90.12 95 SER A O 1
ATOM 761 N N . GLU A 1 96 ? 9.838 13.458 -6.285 1.00 92.88 96 GLU A N 1
ATOM 762 C CA . GLU A 1 96 ? 8.985 14.358 -5.505 1.00 92.88 96 GLU A CA 1
ATOM 763 C C . GLU A 1 96 ? 7.693 13.665 -5.050 1.00 92.88 96 GLU A C 1
ATOM 765 O O . GLU A 1 96 ? 7.320 13.755 -3.882 1.00 92.88 96 GLU A O 1
ATOM 770 N N . GLU A 1 97 ? 7.068 12.883 -5.933 1.00 93.38 97 GLU A N 1
ATOM 771 C CA . GLU A 1 97 ? 5.865 12.111 -5.607 1.00 93.38 97 GLU A CA 1
ATOM 772 C C . GLU A 1 97 ? 6.157 11.028 -4.561 1.00 93.38 97 GLU A C 1
ATOM 774 O O . GLU A 1 97 ? 5.355 10.786 -3.658 1.00 93.38 97 GLU A O 1
ATOM 779 N N . ILE A 1 98 ? 7.330 10.393 -4.653 1.00 93.06 98 ILE A N 1
ATOM 780 C CA . ILE A 1 98 ? 7.783 9.402 -3.676 1.00 93.06 98 ILE A CA 1
ATOM 781 C C . ILE A 1 98 ? 7.961 10.056 -2.304 1.00 93.06 98 ILE A C 1
ATOM 783 O O . ILE A 1 98 ? 7.486 9.523 -1.300 1.00 93.06 98 ILE A O 1
ATOM 787 N N . LYS A 1 99 ? 8.603 11.229 -2.247 1.00 94.31 99 LYS A N 1
ATOM 788 C CA . LYS A 1 99 ? 8.757 11.992 -1.003 1.00 94.31 99 LYS A CA 1
ATOM 789 C C . LYS A 1 99 ? 7.400 12.331 -0.388 1.00 94.31 99 LYS A C 1
ATOM 791 O O . LYS A 1 99 ? 7.211 12.133 0.812 1.00 94.31 99 LYS A O 1
ATOM 796 N N . GLU A 1 100 ? 6.459 12.820 -1.191 1.00 95.56 100 GLU A N 1
ATOM 797 C CA . GLU A 1 100 ? 5.110 13.148 -0.724 1.00 95.56 100 GLU A CA 1
ATOM 798 C C . GLU A 1 100 ? 4.371 11.922 -0.185 1.00 95.56 100 GLU A C 1
ATOM 800 O O . GLU A 1 100 ? 3.779 11.996 0.890 1.00 95.56 100 GLU A O 1
ATOM 805 N N . ALA A 1 101 ? 4.458 10.776 -0.863 1.00 94.44 101 ALA A N 1
ATOM 806 C CA . ALA A 1 101 ? 3.833 9.539 -0.405 1.00 94.44 101 ALA A CA 1
ATOM 807 C C . ALA A 1 101 ? 4.430 9.028 0.917 1.00 94.44 101 ALA A C 1
ATOM 809 O O . ALA A 1 101 ? 3.700 8.592 1.809 1.00 94.44 101 ALA A O 1
ATOM 810 N N . LEU A 1 102 ? 5.753 9.119 1.085 1.00 94.19 102 LEU A N 1
ATOM 811 C CA . LEU A 1 102 ? 6.417 8.735 2.334 1.00 94.19 102 LEU A CA 1
ATOM 812 C C . LEU A 1 102 ? 6.079 9.688 3.483 1.00 94.19 102 LEU A C 1
ATOM 814 O O . LEU A 1 102 ? 5.902 9.241 4.619 1.00 94.19 102 LEU A O 1
ATOM 818 N N . LYS A 1 103 ? 5.952 10.986 3.195 1.00 95.06 103 LYS A N 1
ATOM 819 C CA . LYS A 1 103 ? 5.490 11.984 4.162 1.00 95.06 103 LYS A CA 1
ATOM 820 C C . LYS A 1 103 ? 4.036 11.740 4.567 1.00 95.06 103 LYS A C 1
ATOM 822 O O . LYS A 1 103 ? 3.731 11.770 5.755 1.00 95.06 103 LYS A O 1
ATOM 827 N N . TYR A 1 104 ? 3.164 11.452 3.605 1.00 94.19 104 TYR A N 1
ATOM 828 C CA . TYR A 1 104 ? 1.772 11.081 3.849 1.00 94.19 104 TYR A CA 1
ATOM 829 C C . TYR A 1 104 ? 1.669 9.860 4.776 1.00 94.19 104 TYR A C 1
ATOM 831 O O . TYR A 1 104 ? 0.938 9.886 5.767 1.00 94.19 104 TYR A O 1
ATOM 839 N N . LEU A 1 105 ? 2.457 8.813 4.506 1.00 91.56 105 LEU A N 1
ATOM 840 C CA . LEU A 1 105 ? 2.513 7.622 5.355 1.00 91.56 105 LEU A CA 1
ATOM 841 C C . LEU A 1 105 ? 2.982 7.958 6.779 1.00 91.56 105 LEU A C 1
ATOM 843 O O . LEU A 1 105 ? 2.396 7.483 7.753 1.00 91.56 105 LEU A O 1
ATOM 847 N N . TYR A 1 106 ? 3.993 8.817 6.900 1.00 91.00 106 TYR A N 1
ATOM 848 C CA . TYR A 1 106 ? 4.517 9.266 8.188 1.00 91.00 106 TYR A CA 1
ATOM 849 C C . TYR A 1 106 ? 3.471 10.034 9.001 1.00 91.00 106 TYR A C 1
ATOM 851 O O . TYR A 1 106 ? 3.293 9.774 10.191 1.00 91.00 106 TYR A O 1
ATOM 859 N N . GLU A 1 107 ? 2.751 10.960 8.368 1.00 91.38 107 GLU A N 1
ATOM 860 C CA . GLU A 1 107 ? 1.684 11.724 9.017 1.00 91.38 107 GLU A CA 1
ATOM 861 C C . GLU A 1 107 ? 0.546 10.810 9.482 1.00 91.38 107 GLU A C 1
ATOM 863 O O . GLU A 1 107 ? 0.092 10.937 10.620 1.00 91.38 107 GLU A O 1
ATOM 86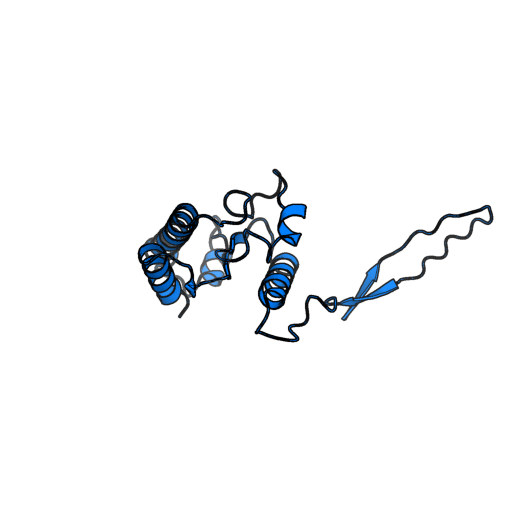8 N N . TYR A 1 108 ? 0.155 9.832 8.660 1.00 89.75 108 TYR A N 1
ATOM 869 C CA . TYR A 1 108 ? -0.831 8.822 9.038 1.00 89.75 108 TYR A CA 1
ATOM 870 C C . TYR A 1 108 ? -0.409 8.026 10.278 1.00 89.75 108 TYR A C 1
ATOM 872 O O . TYR A 1 108 ? -1.175 7.916 11.238 1.00 89.75 108 TYR A O 1
ATOM 880 N N . LEU A 1 109 ? 0.815 7.486 10.284 1.00 86.44 109 LEU A N 1
ATOM 881 C CA . LEU A 1 109 ? 1.328 6.703 11.411 1.00 86.44 109 LEU A CA 1
ATOM 882 C C . LEU A 1 109 ? 1.412 7.551 12.682 1.00 86.44 109 LEU A C 1
ATOM 884 O O . LEU A 1 109 ? 0.986 7.111 13.750 1.00 86.44 109 LEU A O 1
ATOM 888 N N . LYS A 1 110 ? 1.891 8.792 12.558 1.00 86.94 110 LYS A N 1
ATOM 889 C CA . LYS A 1 110 ? 1.998 9.732 13.674 1.00 86.94 110 LYS A CA 1
ATOM 890 C C . LYS A 1 110 ? 0.638 10.015 14.318 1.00 86.94 110 LYS A C 1
ATOM 892 O O . LYS A 1 110 ? 0.527 9.908 15.538 1.00 86.94 110 LYS A O 1
ATOM 897 N N . VAL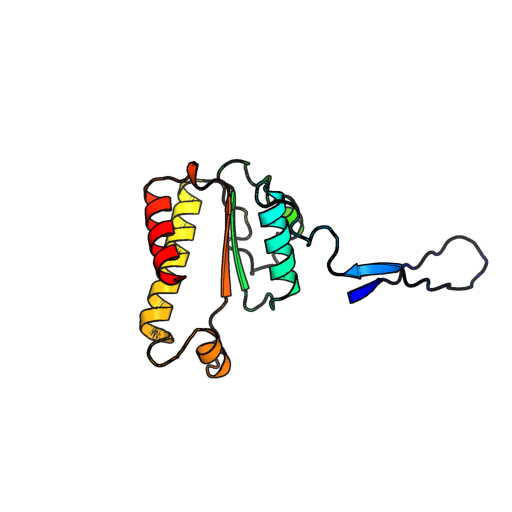 A 1 111 ? -0.378 10.364 13.524 1.00 85.75 111 VAL A N 1
ATOM 898 C CA . VAL A 1 111 ? -1.731 10.666 14.029 1.00 85.75 111 VAL A CA 1
ATOM 899 C C . VAL A 1 111 ? -2.338 9.434 14.694 1.00 85.75 111 VAL A C 1
ATOM 901 O O . VAL A 1 111 ? -2.823 9.509 15.822 1.00 85.75 111 VAL A O 1
ATOM 904 N N . ASN A 1 112 ? -2.246 8.272 14.046 1.00 83.81 112 ASN A N 1
ATOM 905 C CA . ASN A 1 112 ? -2.842 7.053 14.584 1.00 83.81 112 ASN A CA 1
ATOM 906 C C . ASN A 1 112 ? -2.214 6.615 15.902 1.00 83.81 112 ASN A C 1
ATOM 908 O O . ASN A 1 112 ? -2.941 6.230 16.813 1.00 83.81 112 ASN A O 1
ATOM 912 N N . LEU A 1 113 ? -0.890 6.699 16.031 1.00 74.44 113 LEU A N 1
ATOM 913 C CA . LEU A 1 113 ? -0.202 6.333 17.267 1.00 74.44 113 LEU A CA 1
ATOM 914 C C . LEU A 1 113 ? -0.532 7.285 18.416 1.00 74.44 113 LEU A C 1
ATOM 916 O O . LEU A 1 113 ? -0.743 6.834 19.539 1.00 74.44 113 LEU A O 1
ATOM 920 N N . GLN A 1 114 ? -0.573 8.591 18.144 1.00 71.62 114 GLN A N 1
ATOM 921 C CA . GLN A 1 114 ? -0.760 9.602 19.184 1.00 71.62 114 GLN A CA 1
ATOM 922 C C . GLN A 1 114 ? -2.215 9.722 19.639 1.00 71.62 114 GLN A C 1
ATOM 924 O O . GLN A 1 114 ? -2.462 9.895 20.830 1.00 71.62 114 GLN A O 1
ATOM 929 N N . GLU A 1 115 ? -3.170 9.628 18.715 1.00 79.12 115 GLU A N 1
ATOM 930 C CA . GLU A 1 115 ? -4.571 9.951 19.001 1.00 79.12 115 GLU A CA 1
ATOM 931 C C . GLU A 1 115 ? -5.456 8.710 19.111 1.00 79.12 115 GLU A C 1
ATOM 933 O O . GLU A 1 115 ? -6.309 8.635 19.995 1.00 79.12 115 GLU A O 1
ATOM 938 N N . LYS A 1 116 ? -5.268 7.728 18.221 1.00 78.44 116 LYS A N 1
ATOM 939 C CA . LYS A 1 116 ? -6.197 6.595 18.085 1.00 78.44 116 LYS A CA 1
ATOM 940 C C . LYS A 1 116 ? -5.753 5.359 18.863 1.00 78.44 116 LYS A C 1
ATOM 942 O O . LYS A 1 116 ? -6.587 4.693 19.469 1.00 78.44 116 LYS A O 1
ATOM 947 N N . LEU A 1 117 ? -4.456 5.069 18.886 1.00 78.25 117 LEU A N 1
ATOM 948 C CA . LEU A 1 117 ? -3.896 3.892 19.555 1.00 78.25 117 LEU A CA 1
ATOM 949 C C . LEU A 1 117 ? -3.539 4.141 21.024 1.00 78.25 117 LEU A C 1
ATOM 951 O O . LEU A 1 117 ? -3.184 3.200 21.733 1.00 78.25 117 LEU A O 1
ATOM 955 N N . ALA A 1 118 ? -3.690 5.373 21.518 1.00 76.38 118 ALA A N 1
ATOM 956 C CA . ALA A 1 118 ? -3.556 5.680 22.935 1.00 76.38 118 ALA A CA 1
ATOM 957 C C . ALA A 1 118 ? -4.603 4.893 23.750 1.00 76.38 118 ALA A C 1
ATOM 959 O O . ALA A 1 118 ? -5.790 5.213 23.749 1.00 76.38 118 ALA A O 1
ATOM 960 N N . GLY A 1 119 ? -4.157 3.835 24.435 1.00 76.25 119 GLY A N 1
ATOM 961 C CA . GLY A 1 119 ? -5.021 2.932 25.207 1.00 76.25 119 GLY A CA 1
ATOM 962 C C . GLY A 1 119 ? -5.374 1.611 24.513 1.00 76.25 119 GLY A C 1
ATOM 963 O O . GLY A 1 119 ? -6.109 0.812 25.091 1.00 76.25 119 GLY A O 1
ATOM 964 N N . PHE A 1 120 ? -4.830 1.341 23.323 1.00 81.88 120 PHE A N 1
ATOM 965 C CA . PHE A 1 120 ? -4.945 0.052 22.637 1.00 81.88 120 PHE A CA 1
ATOM 966 C C . PHE A 1 120 ? -3.586 -0.646 22.574 1.00 81.88 120 PHE A C 1
ATOM 968 O O . PHE A 1 120 ? -2.543 -0.001 22.529 1.00 81.88 120 PHE A O 1
ATOM 975 N N . LYS A 1 121 ? -3.598 -1.983 22.589 1.00 80.88 121 LYS A N 1
ATOM 976 C CA . LYS A 1 121 ? -2.381 -2.796 22.503 1.00 80.88 121 LYS A CA 1
ATOM 977 C C . LYS A 1 121 ? -1.712 -2.693 21.128 1.00 80.88 121 LYS A C 1
ATOM 979 O O . LYS A 1 121 ? -0.493 -2.613 21.052 1.00 80.88 121 LYS A O 1
ATOM 984 N N . ASP A 1 122 ? -2.513 -2.727 20.069 1.00 79.50 122 ASP A N 1
ATOM 985 C CA . ASP A 1 122 ? -2.073 -2.714 18.677 1.00 79.50 122 ASP A CA 1
ATOM 986 C C . ASP A 1 122 ? -3.233 -2.305 17.744 1.00 79.50 122 ASP A C 1
ATOM 988 O O . ASP A 1 122 ? -4.364 -2.069 18.185 1.00 79.50 122 ASP A O 1
ATOM 992 N N . PHE A 1 123 ? -2.940 -2.207 16.444 1.00 81.69 123 PHE A N 1
ATOM 993 C CA . PHE A 1 123 ? -3.918 -1.875 15.403 1.00 81.69 123 PHE A CA 1
ATOM 994 C C . PHE A 1 123 ? -5.056 -2.899 15.289 1.00 81.69 123 PHE A C 1
ATOM 996 O O . PHE A 1 123 ? -6.192 -2.506 15.028 1.00 81.69 123 PHE A O 1
ATOM 1003 N N . ALA A 1 124 ? -4.782 -4.193 15.487 1.00 82.56 124 ALA A N 1
ATOM 1004 C CA . ALA A 1 124 ? -5.807 -5.231 15.383 1.00 82.56 124 ALA A CA 1
ATOM 1005 C C . ALA A 1 124 ? -6.833 -5.076 16.512 1.00 82.56 124 ALA A C 1
ATOM 1007 O O . ALA A 1 124 ? -8.032 -5.011 16.259 1.00 82.56 124 ALA A O 1
ATOM 1008 N N . HIS A 1 125 ? -6.349 -4.877 17.738 1.00 85.25 125 HIS A N 1
ATOM 1009 C CA . HIS A 1 125 ? -7.178 -4.612 18.905 1.00 85.25 125 HIS A CA 1
ATOM 1010 C C . HIS A 1 125 ? -8.020 -3.336 18.754 1.00 85.25 125 HIS A C 1
ATOM 1012 O O . HIS A 1 125 ? -9.170 -3.299 19.185 1.00 85.25 125 HIS A O 1
ATOM 1018 N N . TYR A 1 126 ? -7.481 -2.284 18.128 1.00 86.06 126 TYR A N 1
ATOM 1019 C CA . TYR A 1 126 ? -8.262 -1.081 17.820 1.00 86.06 126 TYR A CA 1
ATOM 1020 C C . TYR A 1 126 ? -9.395 -1.376 16.824 1.00 86.06 126 TYR A C 1
ATOM 1022 O O . TYR A 1 126 ? -10.547 -1.023 17.084 1.00 86.06 126 TYR A O 1
ATOM 1030 N N . ASN A 1 127 ? -9.081 -2.056 15.717 1.00 86.94 127 ASN A N 1
ATOM 1031 C CA . ASN A 1 127 ? -10.030 -2.347 14.638 1.00 86.94 127 ASN A CA 1
ATOM 1032 C C . ASN A 1 127 ? -11.134 -3.339 15.039 1.00 86.94 127 ASN A C 1
ATOM 1034 O O . ASN A 1 127 ? -12.205 -3.317 14.443 1.00 86.94 127 ASN A O 1
ATOM 1038 N N . GLU A 1 128 ? -10.903 -4.188 16.043 1.00 85.94 128 GLU A N 1
ATOM 1039 C CA . GLU A 1 128 ? -11.931 -5.080 16.598 1.00 85.94 128 GLU A CA 1
ATOM 1040 C C . GLU A 1 128 ? -12.977 -4.336 17.442 1.00 85.94 128 GLU A C 1
ATOM 1042 O O . GLU A 1 128 ? -14.125 -4.770 17.534 1.00 85.94 128 GLU A O 1
ATOM 1047 N N . ILE A 1 129 ? -12.587 -3.227 18.078 1.00 85.94 129 ILE A N 1
ATOM 1048 C CA . ILE A 1 129 ? -13.411 -2.522 19.071 1.00 85.94 129 ILE A CA 1
ATOM 1049 C C . ILE A 1 129 ? -14.121 -1.304 18.470 1.00 85.94 129 ILE A C 1
ATOM 1051 O O . ILE A 1 129 ? -15.188 -0.912 18.948 1.00 85.94 129 ILE A O 1
ATOM 1055 N N . LYS A 1 130 ? -13.518 -0.647 17.476 1.00 86.19 130 LYS A N 1
ATOM 1056 C CA . LYS A 1 130 ? -13.983 0.645 16.958 1.00 86.19 130 LYS A CA 1
ATOM 1057 C C . LYS A 1 130 ? -14.768 0.504 15.658 1.00 86.19 130 LYS A C 1
ATOM 1059 O O . LYS A 1 130 ? -14.386 -0.240 14.767 1.00 86.19 130 LYS A O 1
ATOM 1064 N N . GLU A 1 131 ? -15.833 1.298 15.544 1.00 81.00 131 GLU A N 1
ATOM 1065 C CA . GLU A 1 131 ? -16.679 1.374 14.342 1.00 81.00 131 GLU A CA 1
ATOM 1066 C C . GLU A 1 131 ? -15.998 2.093 13.160 1.00 81.00 131 GLU A C 1
ATOM 1068 O O . GLU A 1 131 ? -16.419 1.909 12.022 1.00 81.00 131 GLU A O 1
ATOM 1073 N N . ASP A 1 13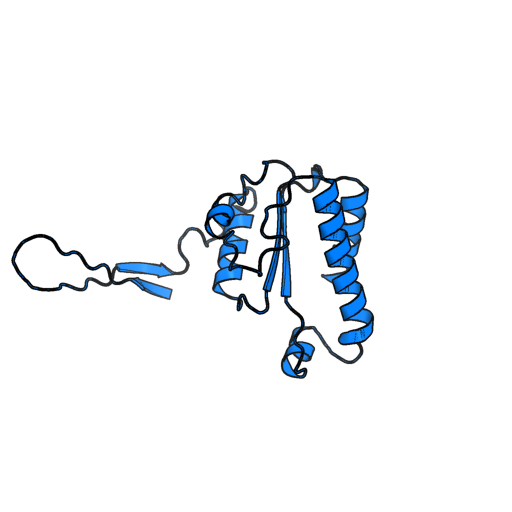2 ? -14.939 2.875 13.417 1.00 83.38 132 ASP A N 1
ATOM 1074 C CA . ASP A 1 132 ? -14.083 3.520 12.404 1.00 83.38 132 ASP A CA 1
ATOM 1075 C C . ASP A 1 132 ? -12.722 2.796 12.328 1.00 83.38 132 ASP A C 1
ATOM 1077 O O . ASP A 1 132 ? -11.764 3.221 12.987 1.00 83.38 132 ASP A O 1
ATOM 1081 N N . PRO A 1 133 ? -12.627 1.658 11.610 1.00 83.69 133 PRO A N 1
ATOM 1082 C CA . PRO A 1 133 ? -11.400 0.880 11.538 1.00 83.69 133 PRO A CA 1
ATOM 1083 C C . PRO A 1 133 ? -10.324 1.619 10.742 1.00 83.69 133 PRO A C 1
ATOM 1085 O O . PRO A 1 133 ? -10.570 2.219 9.696 1.00 83.69 133 PRO A O 1
ATOM 1088 N N . LEU A 1 134 ? -9.088 1.518 11.217 1.00 86.25 134 LEU A N 1
ATOM 1089 C CA . LEU A 1 134 ? -7.923 2.061 10.539 1.00 86.25 134 LEU A CA 1
ATOM 1090 C C . LEU A 1 134 ? -7.515 1.167 9.362 1.00 86.25 134 LEU A C 1
ATOM 1092 O O . LEU A 1 134 ? -7.297 -0.033 9.571 1.00 86.25 134 LEU A O 1
ATOM 1096 N N . PRO A 1 135 ? -7.356 1.724 8.146 1.00 87.19 135 PRO A N 1
ATOM 1097 C CA . PRO A 1 135 ? -6.904 0.948 7.003 1.00 87.19 135 PRO A CA 1
ATOM 1098 C C . PRO A 1 135 ? -5.448 0.501 7.180 1.00 87.19 135 PRO A C 1
ATOM 1100 O O . PRO A 1 135 ? -4.578 1.247 7.643 1.00 87.19 135 PRO A O 1
ATOM 1103 N N . LEU A 1 136 ? -5.156 -0.726 6.769 1.00 87.69 136 LEU A N 1
ATOM 1104 C CA . LEU A 1 136 ? -3.797 -1.224 6.653 1.00 87.69 136 LEU A CA 1
ATOM 1105 C C . LEU A 1 136 ? -3.114 -0.519 5.479 1.00 87.69 136 LEU A C 1
ATOM 1107 O O . LEU A 1 136 ? -3.563 -0.631 4.341 1.00 87.69 136 LEU A O 1
ATOM 1111 N N . LYS A 1 137 ? -2.007 0.178 5.742 1.00 90.12 137 LYS A N 1
ATOM 1112 C CA . LYS A 1 137 ? -1.174 0.760 4.686 1.00 90.12 137 LYS A CA 1
ATOM 1113 C C . LYS A 1 137 ? -0.002 -0.162 4.384 1.00 90.12 137 LYS A C 1
ATOM 1115 O O . LYS A 1 137 ? 0.738 -0.527 5.293 1.00 90.12 137 LYS A O 1
ATOM 1120 N N . ALA A 1 138 ? 0.179 -0.527 3.123 1.00 90.88 138 ALA A N 1
ATOM 1121 C CA . ALA A 1 138 ? 1.277 -1.369 2.670 1.00 90.88 138 ALA A CA 1
ATOM 1122 C C . ALA A 1 138 ? 2.162 -0.603 1.686 1.00 90.88 138 ALA A C 1
ATOM 1124 O O . ALA A 1 138 ? 1.709 -0.193 0.620 1.00 90.88 138 ALA A O 1
ATOM 1125 N N . LEU A 1 139 ? 3.436 -0.430 2.035 1.00 91.50 139 LEU A N 1
ATOM 1126 C CA . LEU A 1 139 ? 4.433 0.200 1.175 1.00 91.50 139 LEU A CA 1
ATOM 1127 C C . LEU A 1 139 ? 5.257 -0.876 0.465 1.00 91.50 139 LEU A C 1
ATOM 1129 O O . LEU A 1 139 ? 5.951 -1.659 1.110 1.00 91.50 139 LEU A O 1
ATOM 1133 N N . PHE A 1 140 ? 5.222 -0.876 -0.864 1.00 89.81 140 PHE A N 1
ATOM 1134 C CA . PHE A 1 140 ? 6.140 -1.647 -1.695 1.00 89.81 140 PHE A CA 1
ATOM 1135 C C . PHE A 1 140 ? 7.117 -0.689 -2.352 1.00 89.81 140 PHE A C 1
ATOM 1137 O O . PHE A 1 140 ? 6.728 0.135 -3.176 1.00 89.81 140 PHE A O 1
ATOM 1144 N N . LEU A 1 141 ? 8.388 -0.811 -1.986 1.00 88.12 141 LEU A N 1
ATOM 1145 C CA . LEU A 1 141 ? 9.440 0.090 -2.421 1.00 88.12 141 LEU A CA 1
ATOM 1146 C C . LEU A 1 141 ? 10.537 -0.694 -3.133 1.00 88.12 141 LEU A C 1
ATOM 1148 O O . LEU A 1 141 ? 11.147 -1.588 -2.551 1.00 88.12 141 LEU A O 1
ATOM 1152 N N . SER A 1 142 ? 10.797 -0.325 -4.383 1.00 87.06 142 SER A N 1
ATOM 1153 C CA . SER A 1 142 ? 11.974 -0.761 -5.124 1.00 87.06 142 SER A CA 1
ATOM 1154 C C . SER A 1 142 ? 12.898 0.411 -5.430 1.00 87.06 142 SER A C 1
ATOM 1156 O O . SER A 1 142 ? 12.439 1.504 -5.767 1.00 87.06 142 SER A O 1
ATOM 1158 N N . GLY A 1 143 ? 14.205 0.151 -5.364 1.00 84.06 143 GLY A N 1
ATOM 1159 C CA . GLY A 1 143 ? 15.233 1.139 -5.670 1.00 84.06 143 GLY A CA 1
ATOM 1160 C C . GLY A 1 143 ? 15.476 2.132 -4.543 1.00 84.06 143 GLY A C 1
ATOM 1161 O O . GLY A 1 143 ? 15.544 3.330 -4.794 1.00 84.06 143 GLY A O 1
ATOM 1162 N N . VAL A 1 144 ? 15.620 1.634 -3.309 1.00 83.81 144 VAL A N 1
ATOM 1163 C CA . VAL A 1 144 ? 15.932 2.455 -2.122 1.00 83.81 144 VAL A CA 1
ATOM 1164 C C . VAL A 1 144 ? 17.172 3.328 -2.356 1.00 83.81 144 VAL A C 1
ATOM 1166 O O . VAL A 1 144 ? 17.177 4.495 -1.979 1.00 83.81 144 VAL A O 1
ATOM 1169 N N . ASP A 1 145 ? 18.176 2.800 -3.059 1.00 82.12 145 ASP A N 1
ATOM 1170 C CA . ASP A 1 145 ? 19.428 3.506 -3.366 1.00 82.12 145 ASP A CA 1
ATOM 1171 C C . ASP A 1 145 ? 19.247 4.726 -4.288 1.00 82.12 145 ASP A C 1
ATOM 1173 O O . ASP A 1 145 ? 20.124 5.583 -4.358 1.00 82.12 145 ASP A O 1
ATOM 1177 N N . ALA A 1 146 ? 18.125 4.811 -5.010 1.00 85.50 146 ALA A N 1
ATOM 1178 C CA . ALA A 1 146 ? 17.808 5.919 -5.910 1.00 85.50 146 ALA A CA 1
ATOM 1179 C C . ALA A 1 146 ? 16.938 7.005 -5.256 1.00 85.50 146 ALA A C 1
ATOM 1181 O O . ALA A 1 146 ? 16.561 7.976 -5.915 1.00 85.50 146 ALA A O 1
ATOM 1182 N N . LEU A 1 147 ? 16.593 6.851 -3.975 1.00 87.88 147 LEU A N 1
ATOM 1183 C CA . LEU A 1 147 ? 15.787 7.829 -3.258 1.00 87.88 147 LEU A CA 1
ATOM 1184 C C . LEU A 1 147 ? 16.568 9.114 -2.970 1.00 87.88 147 LEU A C 1
ATOM 1186 O O . LEU A 1 147 ? 17.769 9.107 -2.703 1.00 87.88 147 LEU A O 1
ATOM 1190 N N . SER A 1 148 ? 15.852 10.239 -2.972 1.00 90.25 148 SER A N 1
ATOM 1191 C CA . SER A 1 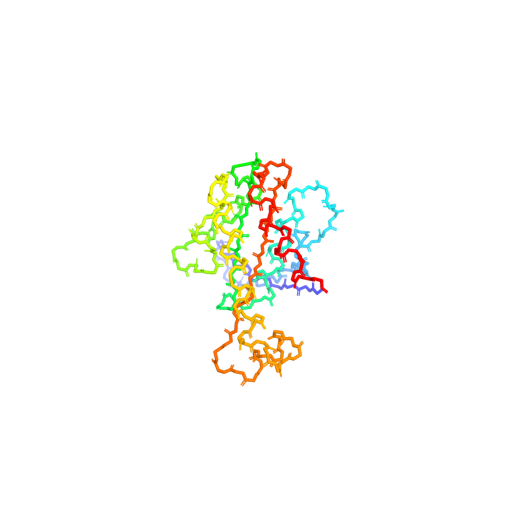148 ? 16.396 11.506 -2.487 1.00 90.25 148 SER A CA 1
ATOM 1192 C C . SER A 1 148 ? 16.650 11.458 -0.978 1.00 90.25 148 SER A C 1
ATOM 1194 O O . SER A 1 148 ? 16.025 10.683 -0.251 1.00 90.25 148 SER A O 1
ATOM 1196 N N . SER A 1 149 ? 17.528 12.335 -0.484 1.00 90.69 149 SER A N 1
ATOM 1197 C CA . SER A 1 149 ? 17.805 12.477 0.953 1.00 90.69 149 SER A CA 1
ATOM 1198 C C . SER A 1 149 ? 16.539 12.722 1.776 1.00 90.69 149 SER A C 1
ATOM 1200 O O . SER A 1 149 ? 16.379 12.160 2.856 1.00 90.69 149 SER A O 1
ATOM 1202 N N . ASP A 1 150 ? 15.616 13.523 1.245 1.00 91.56 150 ASP A N 1
ATOM 1203 C CA . ASP A 1 150 ? 14.363 13.849 1.921 1.00 91.56 150 ASP A CA 1
ATOM 1204 C C . ASP A 1 150 ? 13.417 12.643 1.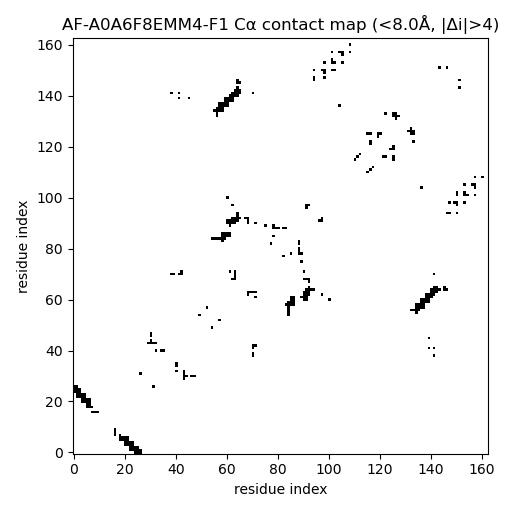959 1.00 91.56 150 ASP A C 1
ATOM 1206 O O . ASP A 1 150 ? 12.779 12.383 2.978 1.00 91.56 150 ASP A O 1
ATOM 1210 N N . ALA A 1 151 ? 13.339 11.874 0.868 1.00 90.38 151 ALA A N 1
ATOM 1211 C CA . ALA A 1 151 ? 12.566 10.636 0.833 1.00 90.38 151 ALA A CA 1
ATOM 1212 C C . ALA A 1 151 ? 13.142 9.596 1.809 1.00 90.38 151 ALA A C 1
ATOM 1214 O O . ALA A 1 151 ? 12.386 8.992 2.569 1.00 90.38 151 ALA A O 1
ATOM 1215 N N . LEU A 1 152 ? 14.471 9.439 1.854 1.00 89.62 152 LEU A N 1
ATOM 1216 C CA . LEU A 1 152 ? 15.150 8.565 2.816 1.00 89.62 152 LEU A CA 1
ATOM 1217 C C . LEU A 1 152 ? 14.857 8.973 4.262 1.00 89.62 152 LEU A C 1
ATOM 1219 O O . LEU A 1 152 ? 14.522 8.114 5.073 1.00 89.62 152 LEU A O 1
ATOM 1223 N N . TYR A 1 153 ? 14.874 10.273 4.569 1.00 91.06 153 TYR A N 1
ATOM 1224 C CA . TYR A 1 153 ? 14.508 10.772 5.895 1.00 91.06 153 TYR A CA 1
ATOM 1225 C C . TYR A 1 153 ? 13.103 10.313 6.318 1.00 91.06 153 TYR A C 1
ATOM 1227 O O . TYR A 1 153 ? 12.923 9.794 7.422 1.00 91.06 153 TYR A O 1
ATOM 1235 N N . TYR A 1 154 ? 12.095 10.461 5.450 1.00 91.00 154 TYR A N 1
ATOM 1236 C CA . TYR A 1 154 ? 10.743 9.993 5.770 1.00 91.00 154 TYR A CA 1
ATOM 1237 C C . TYR A 1 154 ? 10.656 8.467 5.831 1.00 91.00 154 TYR A C 1
ATOM 1239 O O . TYR A 1 154 ? 9.935 7.940 6.676 1.00 91.00 154 TYR A O 1
ATOM 1247 N N . LEU A 1 155 ? 11.394 7.741 4.989 1.00 89.69 155 LEU A N 1
ATOM 1248 C CA . LEU A 1 155 ? 11.453 6.281 5.042 1.00 89.69 155 LEU A CA 1
ATOM 1249 C C . LEU A 1 155 ? 12.003 5.785 6.386 1.00 89.69 155 LEU A C 1
ATOM 1251 O O . LEU A 1 155 ? 11.407 4.899 6.992 1.00 89.69 155 LEU A O 1
ATOM 1255 N N . GLU A 1 156 ? 13.084 6.382 6.886 1.00 86.50 156 GLU A N 1
ATOM 1256 C CA . GLU A 1 156 ? 13.663 6.053 8.195 1.00 86.50 156 GLU A CA 1
ATOM 1257 C C . GLU A 1 156 ? 12.686 6.346 9.337 1.00 86.50 156 GLU A C 1
ATOM 1259 O O . GLU A 1 156 ? 12.522 5.534 10.251 1.00 86.50 156 GLU A O 1
ATOM 1264 N N . LYS A 1 157 ? 11.986 7.487 9.272 1.00 86.94 157 LYS A N 1
ATOM 1265 C CA . LYS A 1 157 ? 10.936 7.824 10.242 1.00 86.94 157 LYS A CA 1
ATOM 1266 C C . LYS A 1 157 ? 9.791 6.826 10.210 1.00 86.94 157 LYS A C 1
ATOM 1268 O O . LYS A 1 157 ? 9.318 6.439 11.271 1.00 86.94 157 LYS A O 1
ATOM 1273 N N . ASN A 1 158 ? 9.378 6.400 9.021 1.00 83.25 158 ASN A N 1
ATOM 1274 C CA . ASN A 1 158 ? 8.382 5.353 8.866 1.00 83.25 158 ASN A CA 1
ATOM 1275 C C . ASN A 1 158 ? 8.886 4.046 9.483 1.00 83.25 158 ASN A C 1
ATOM 1277 O O . ASN A 1 158 ? 8.178 3.497 10.316 1.00 83.25 158 ASN A O 1
ATOM 1281 N N . HIS A 1 159 ? 10.106 3.592 9.155 1.00 79.19 159 HIS A N 1
ATOM 1282 C CA . HIS A 1 159 ? 10.710 2.353 9.671 1.00 79.19 159 HIS A CA 1
ATOM 1283 C C . HIS A 1 159 ? 10.710 2.278 11.205 1.00 79.19 159 HIS A C 1
ATOM 1285 O O . HIS A 1 159 ? 10.428 1.226 11.773 1.00 79.19 159 HIS A O 1
ATOM 1291 N N . ALA A 1 160 ? 10.965 3.402 11.879 1.00 63.34 160 ALA A N 1
ATOM 1292 C CA . ALA A 1 160 ? 10.944 3.492 13.338 1.00 63.34 160 ALA A CA 1
ATOM 1293 C C . ALA A 1 160 ? 9.581 3.160 13.978 1.00 63.34 160 ALA A C 1
ATOM 1295 O O . ALA A 1 160 ? 9.538 2.912 15.176 1.00 63.34 160 ALA A O 1
ATOM 1296 N N . PHE A 1 161 ? 8.488 3.156 13.210 1.00 64.44 161 PHE A N 1
ATOM 1297 C CA . PHE A 1 161 ? 7.156 2.775 13.688 1.00 64.44 161 PHE A CA 1
ATOM 1298 C C . PHE A 1 161 ? 6.785 1.310 13.421 1.00 64.44 161 PHE A C 1
ATOM 1300 O O . PHE A 1 161 ? 5.750 0.861 13.908 1.00 64.44 161 PHE A O 1
ATOM 1307 N N . TRP A 1 162 ?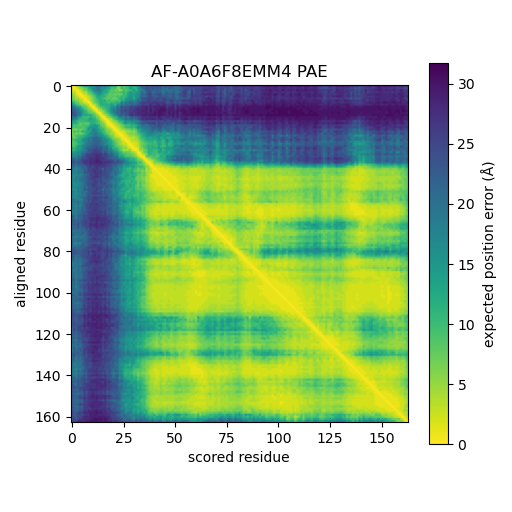 7.582 0.572 12.641 1.00 60.34 162 TRP A N 1
ATOM 1308 C CA . TRP A 1 162 ? 7.327 -0.844 12.332 1.00 60.34 162 TRP A CA 1
ATOM 1309 C C . TRP A 1 162 ? 8.076 -1.813 13.265 1.00 60.34 162 TRP A C 1
ATOM 1311 O O . TRP A 1 162 ? 7.834 -3.018 13.187 1.00 60.34 162 TRP A O 1
ATOM 1321 N N . LEU A 1 163 ? 8.973 -1.297 14.118 1.00 39.41 163 LEU A N 1
ATOM 1322 C CA . LEU A 1 163 ? 9.705 -2.021 15.169 1.00 39.41 163 LEU A CA 1
ATOM 1323 C C . LEU A 1 163 ? 9.085 -1.754 16.544 1.00 39.41 163 LEU A C 1
ATOM 1325 O O . LEU A 1 163 ? 9.049 -2.709 17.350 1.00 39.41 163 LEU A O 1
#

Organism: Helicobacter pylori (NCBI:txid210)

pLDDT: mean 76.87, std 15.11, range [39.41, 95.56]